Protein AF-A0A379MR12-F1 (afdb_monomer_lite)

Sequence (148 aa):
MKAILLQFANFLKQIGSQMIQFGVMIIAFKSALKSVLANPWAAIAIGAAMVAAAAVMTALINKQAKENAPKLAKGGLTFGPTYAMVGDNPNAGVDPEVIAPLSKLKDMMVGGGTTNVNITLSGELTAKGRDLVYAIGKENFKTNILGG

pLDDT: mean 72.14, std 13.03, range [36.78, 94.31]

Radius of gyration: 37.98 Å; chains: 1; bounding box: 88×50×95 Å

Secondary structure (DSSP, 8-state):
-HHHHHHHHHHHHHHHHHHHHHHHHHHHHHHHHHHHHT-HHHHHHHHHHHHHHHHHHHHHHHHHHHHSS-B-TT-----S----B----TTTTTSPPP---HHHHHHHHHTTS---------S-----SS--------S---------

Foldseek 3Di:
DVVVVVVVVVVVVVVVVVVVVVVVVVVVVVVQVVVCVVPVVSVVVVVVVVVVVVVVVVVVVVVVVVVPAAECVVHDDDPDDDGHDAPPPPPCVPVNDDDDDPVVVVCVVCVVPDPPPDDDDDDDDDDDDPDDDDDDDDDDDDDDDDDD

Structure (mmCIF, N/CA/C/O backbone):
data_AF-A0A379MR12-F1
#
_entry.id   AF-A0A379MR12-F1
#
loop_
_atom_site.group_PDB
_atom_site.id
_atom_site.type_symbol
_atom_site.label_atom_id
_atom_site.label_alt_id
_atom_site.label_comp_id
_atom_site.label_asym_id
_atom_site.label_entity_id
_atom_site.label_seq_id
_atom_site.pdbx_PDB_ins_code
_atom_site.Cartn_x
_atom_site.Cartn_y
_atom_site.Cartn_z
_atom_site.occupancy
_atom_site.B_iso_or_equiv
_atom_site.auth_seq_id
_atom_site.auth_comp_id
_atom_site.auth_asym_id
_atom_site.auth_atom_id
_atom_site.pdbx_PDB_model_num
ATOM 1 N N . MET A 1 1 ? 21.176 -15.308 15.383 1.00 66.38 1 MET A N 1
ATOM 2 C CA . MET A 1 1 ? 22.270 -15.120 14.397 1.00 66.38 1 MET A CA 1
ATOM 3 C C . MET A 1 1 ? 22.009 -15.781 13.041 1.00 66.38 1 MET A C 1
ATOM 5 O O . MET A 1 1 ? 22.030 -15.061 12.055 1.00 66.38 1 MET A O 1
ATOM 9 N N . LYS A 1 2 ? 21.701 -17.087 12.946 1.00 75.88 2 LYS A N 1
ATOM 10 C CA . LYS A 1 2 ? 21.455 -17.760 11.646 1.00 75.88 2 LYS A CA 1
ATOM 11 C C . LYS A 1 2 ? 20.328 -17.134 10.801 1.00 75.88 2 LYS A C 1
ATOM 13 O O . LYS A 1 2 ? 20.511 -16.950 9.607 1.00 75.88 2 LYS A O 1
ATOM 18 N N . ALA A 1 3 ? 19.208 -16.748 11.419 1.00 82.75 3 ALA A N 1
ATOM 19 C CA . ALA A 1 3 ? 18.085 -16.108 10.719 1.00 82.75 3 ALA A CA 1
ATOM 20 C C . ALA A 1 3 ? 18.453 -14.745 10.095 1.00 82.75 3 ALA A C 1
ATOM 22 O O . ALA A 1 3 ? 18.074 -14.462 8.966 1.00 82.75 3 ALA A O 1
ATOM 23 N N . ILE A 1 4 ? 19.261 -13.941 10.794 1.00 84.62 4 ILE A N 1
ATOM 24 C CA . ILE A 1 4 ? 19.728 -12.629 10.315 1.00 84.62 4 ILE A CA 1
ATOM 25 C C . ILE A 1 4 ? 20.701 -12.805 9.142 1.00 84.62 4 ILE A C 1
ATOM 27 O O . ILE A 1 4 ? 20.594 -12.106 8.140 1.00 84.62 4 ILE A O 1
ATOM 31 N N . LEU A 1 5 ? 21.605 -13.785 9.227 1.00 88.25 5 LEU A N 1
ATOM 32 C CA . LEU A 1 5 ? 22.529 -14.116 8.137 1.00 88.25 5 LEU A CA 1
ATOM 33 C C . LEU A 1 5 ? 21.795 -14.650 6.899 1.00 88.25 5 LEU A C 1
ATOM 35 O O . LEU A 1 5 ? 22.147 -14.288 5.782 1.00 88.25 5 LEU A O 1
ATOM 39 N N . LEU A 1 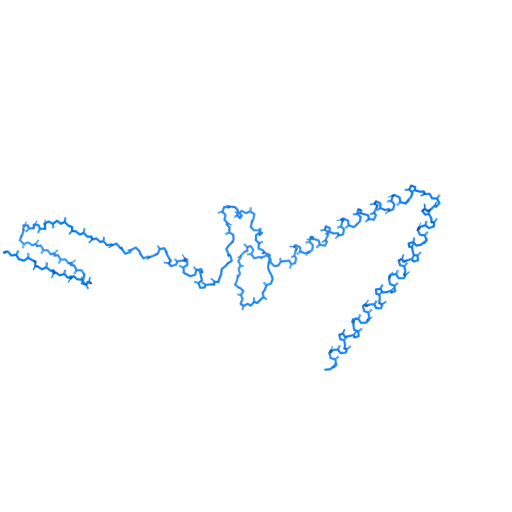6 ? 20.746 -15.457 7.083 1.00 91.75 6 LEU A N 1
ATOM 40 C CA . LEU A 1 6 ? 19.878 -15.921 5.995 1.00 91.75 6 LEU A CA 1
ATOM 41 C C . LEU A 1 6 ? 19.115 -14.767 5.336 1.00 91.75 6 LEU A C 1
ATOM 43 O O . LEU A 1 6 ? 19.032 -14.700 4.112 1.00 91.75 6 LEU A O 1
ATOM 47 N N . GLN A 1 7 ? 18.588 -13.836 6.129 1.00 89.06 7 GLN A N 1
ATOM 48 C CA . GLN A 1 7 ? 17.893 -12.661 5.609 1.00 89.06 7 GLN A CA 1
ATOM 49 C C . GLN A 1 7 ? 18.848 -11.734 4.844 1.00 89.06 7 GLN A C 1
ATOM 51 O O . GLN A 1 7 ? 18.503 -11.257 3.764 1.00 89.06 7 GLN A O 1
ATOM 56 N N . PHE A 1 8 ? 20.077 -11.562 5.336 1.00 90.69 8 PHE A N 1
ATOM 57 C CA . PHE A 1 8 ? 21.124 -10.812 4.645 1.00 90.69 8 PHE A CA 1
ATOM 58 C C . PHE A 1 8 ? 21.598 -11.506 3.357 1.00 90.69 8 PHE A C 1
ATOM 60 O O . PHE A 1 8 ? 21.779 -10.853 2.333 1.00 90.69 8 PHE A O 1
ATOM 67 N N . ALA A 1 9 ? 21.722 -12.835 3.359 1.00 92.00 9 ALA A N 1
ATOM 68 C CA . ALA A 1 9 ? 22.044 -13.608 2.160 1.00 92.00 9 ALA A CA 1
ATOM 69 C C . ALA A 1 9 ? 20.943 -13.499 1.091 1.00 92.00 9 ALA A C 1
ATOM 71 O O . ALA A 1 9 ? 21.241 -13.326 -0.091 1.00 92.00 9 ALA A O 1
ATOM 72 N N . ASN A 1 10 ? 19.670 -13.543 1.494 1.00 93.88 10 ASN A N 1
ATOM 73 C CA . ASN A 1 10 ? 18.543 -13.339 0.583 1.00 93.88 10 ASN A CA 1
ATOM 74 C C . ASN A 1 10 ? 18.518 -11.918 0.009 1.00 93.88 10 ASN A C 1
ATOM 76 O O . ASN A 1 10 ? 18.271 -11.746 -1.183 1.00 93.88 10 ASN A O 1
ATOM 80 N N . PHE A 1 11 ? 18.832 -10.916 0.830 1.00 93.00 11 PHE A N 1
ATOM 81 C CA . PHE A 1 11 ? 18.972 -9.531 0.391 1.00 93.00 11 PHE A CA 1
ATOM 82 C C . PHE A 1 11 ? 20.097 -9.366 -0.642 1.00 93.00 11 PHE A C 1
ATOM 84 O O . PHE A 1 11 ? 19.863 -8.842 -1.731 1.00 93.00 11 PHE A O 1
ATOM 91 N N . LEU A 1 12 ? 21.291 -9.898 -0.360 1.00 93.94 12 LEU A N 1
ATOM 92 C CA . LEU A 1 12 ? 22.417 -9.901 -1.301 1.00 93.94 12 LEU A CA 1
ATOM 93 C C . LEU A 1 12 ? 22.070 -10.618 -2.611 1.00 93.94 12 LEU A C 1
ATOM 95 O O . LEU A 1 12 ? 22.417 -10.138 -3.688 1.00 93.94 12 LEU A O 1
ATOM 99 N N . LYS A 1 13 ? 21.348 -11.742 -2.540 1.00 93.19 13 LYS A N 1
ATOM 100 C CA . LYS A 1 13 ? 20.892 -12.487 -3.719 1.00 93.19 13 LYS A CA 1
ATOM 101 C C . LYS A 1 13 ? 19.895 -11.683 -4.557 1.00 93.19 13 LYS A C 1
ATOM 103 O O . LYS A 1 13 ? 19.997 -11.693 -5.783 1.00 93.19 13 LYS A O 1
ATOM 108 N N . GLN A 1 14 ? 18.958 -10.977 -3.922 1.00 94.31 14 GLN A N 1
ATOM 109 C CA . GLN A 1 14 ? 18.017 -10.100 -4.623 1.00 94.31 14 GLN A CA 1
ATOM 110 C C . GLN A 1 14 ? 18.735 -8.945 -5.319 1.00 94.31 14 GLN A C 1
ATOM 112 O O . GLN A 1 14 ? 18.525 -8.748 -6.514 1.00 94.31 14 GLN A O 1
ATOM 117 N N . ILE A 1 15 ? 19.626 -8.242 -4.614 1.00 92.19 15 ILE A N 1
ATOM 118 C CA . ILE A 1 15 ? 20.397 -7.138 -5.201 1.00 92.19 15 ILE A CA 1
ATOM 119 C C . ILE A 1 15 ? 21.280 -7.641 -6.343 1.00 92.19 15 ILE A C 1
ATOM 121 O O . ILE A 1 15 ? 21.261 -7.065 -7.427 1.00 92.19 15 ILE A O 1
ATOM 125 N N . GLY A 1 16 ? 22.004 -8.745 -6.147 1.00 90.12 16 GLY A N 1
ATOM 126 C CA . GLY A 1 16 ? 22.846 -9.332 -7.189 1.00 90.12 16 GLY A CA 1
ATOM 127 C C . GLY A 1 16 ? 22.048 -9.714 -8.440 1.00 90.12 16 GLY A C 1
ATOM 128 O O . GLY A 1 16 ? 22.448 -9.387 -9.555 1.00 90.12 16 GLY A O 1
ATOM 129 N N . SER A 1 17 ? 20.875 -10.333 -8.269 1.00 93.50 17 SER A N 1
ATOM 130 C CA . SER A 1 17 ? 19.983 -10.660 -9.388 1.00 93.50 17 SER A CA 1
ATOM 131 C C . SER A 1 17 ? 19.466 -9.410 -10.103 1.00 93.50 17 SER A C 1
ATOM 133 O O . SER A 1 17 ? 19.413 -9.391 -11.332 1.00 93.50 17 SER A O 1
ATOM 135 N N . GLN A 1 18 ? 19.101 -8.362 -9.361 1.00 89.25 18 GLN A N 1
ATOM 136 C CA . GLN A 1 18 ? 18.668 -7.090 -9.941 1.00 89.25 18 GLN A CA 1
ATOM 137 C C . GLN A 1 18 ? 19.800 -6.428 -10.729 1.00 89.25 18 GLN A C 1
ATOM 139 O O . GLN A 1 18 ? 19.580 -5.981 -11.849 1.00 89.25 18 GLN A O 1
ATOM 144 N N . MET A 1 19 ? 21.027 -6.420 -10.204 1.00 90.31 19 MET A N 1
ATOM 145 C CA . MET A 1 19 ? 22.190 -5.868 -10.904 1.00 90.31 19 MET A CA 1
ATOM 146 C C . MET A 1 19 ? 22.476 -6.595 -12.225 1.00 90.31 19 MET A C 1
ATOM 148 O O . MET A 1 19 ? 22.762 -5.943 -13.228 1.00 90.31 19 MET A O 1
ATOM 152 N N . ILE A 1 20 ? 22.340 -7.926 -12.263 1.00 91.50 20 ILE A N 1
ATOM 153 C CA . ILE A 1 20 ? 22.462 -8.703 -13.508 1.00 91.50 20 ILE A CA 1
ATOM 154 C C . ILE A 1 20 ? 21.370 -8.294 -14.505 1.00 91.50 20 ILE A C 1
ATOM 156 O O . ILE A 1 20 ? 21.666 -8.042 -15.673 1.00 91.50 20 ILE A O 1
ATOM 160 N N . GLN A 1 21 ? 20.118 -8.178 -14.053 1.00 88.75 21 GLN A N 1
ATOM 161 C CA . GLN A 1 21 ? 19.001 -7.747 -14.899 1.00 88.75 21 GLN A CA 1
ATOM 162 C C . GLN A 1 21 ? 19.207 -6.336 -15.456 1.00 88.75 21 GLN A C 1
ATOM 164 O O . GLN A 1 21 ? 19.006 -6.119 -16.650 1.00 88.75 21 GLN A O 1
ATOM 169 N N . PHE A 1 22 ? 19.671 -5.397 -14.627 1.00 84.88 22 PHE A N 1
ATOM 170 C CA . PHE A 1 22 ? 20.035 -4.054 -15.074 1.00 84.88 22 PHE A CA 1
ATOM 171 C C . PHE A 1 22 ? 21.150 -4.093 -16.123 1.00 84.88 22 PHE A C 1
ATOM 173 O O . PHE A 1 22 ? 21.048 -3.413 -17.141 1.00 84.88 22 PHE A O 1
ATOM 180 N N . GLY A 1 23 ? 22.175 -4.929 -15.936 1.00 86.00 23 GLY A N 1
ATOM 181 C CA . GLY A 1 23 ? 23.237 -5.122 -16.926 1.00 86.00 23 GLY A CA 1
ATOM 182 C C . GLY A 1 23 ? 22.709 -5.609 -18.280 1.00 86.00 23 GLY A C 1
ATOM 183 O O . GLY A 1 23 ? 23.041 -5.034 -19.318 1.00 86.00 23 GLY A O 1
ATOM 184 N N . VAL A 1 24 ? 21.827 -6.615 -18.280 1.00 91.44 24 VAL A N 1
ATOM 185 C CA . VAL A 1 24 ? 21.173 -7.120 -19.502 1.00 91.44 24 VAL A CA 1
ATOM 186 C C . VAL A 1 24 ? 20.306 -6.038 -20.151 1.00 91.44 24 VAL A C 1
ATOM 188 O O . VAL A 1 24 ? 20.382 -5.842 -21.365 1.00 91.44 24 VAL A O 1
ATOM 191 N N . MET A 1 25 ? 19.534 -5.289 -19.357 1.00 83.06 25 MET A N 1
ATOM 192 C CA . MET A 1 25 ? 18.731 -4.172 -19.858 1.00 83.06 25 MET A CA 1
ATOM 193 C C . MET A 1 25 ? 19.586 -3.088 -20.505 1.00 83.06 25 MET A C 1
ATOM 195 O O . MET A 1 25 ? 19.219 -2.606 -21.567 1.00 83.06 25 MET A O 1
ATOM 199 N N . ILE A 1 26 ? 20.731 -2.720 -19.928 1.00 84.00 26 ILE A N 1
ATOM 200 C CA . ILE A 1 26 ? 21.624 -1.706 -20.509 1.00 84.00 26 ILE A CA 1
ATOM 201 C C . ILE A 1 26 ? 22.169 -2.172 -21.864 1.00 84.00 26 ILE A C 1
ATOM 203 O O . ILE A 1 26 ? 22.240 -1.378 -22.802 1.00 84.00 26 ILE A O 1
ATOM 207 N N . ILE A 1 27 ? 22.519 -3.454 -22.007 1.00 86.31 27 ILE A N 1
ATOM 208 C CA . ILE A 1 27 ? 22.981 -4.016 -23.286 1.00 86.31 27 ILE A CA 1
ATOM 209 C C . ILE A 1 27 ? 21.850 -3.997 -24.321 1.00 86.31 27 ILE A C 1
ATOM 211 O O . ILE A 1 27 ? 22.050 -3.522 -25.441 1.00 86.31 27 ILE A O 1
ATOM 215 N N . ALA A 1 28 ? 20.657 -4.458 -23.940 1.00 82.12 28 ALA A N 1
ATOM 216 C CA . ALA A 1 28 ? 19.480 -4.451 -24.802 1.00 82.12 28 ALA A CA 1
ATOM 217 C C . ALA A 1 28 ? 19.090 -3.024 -25.210 1.00 82.12 28 ALA A C 1
ATOM 219 O O . ALA A 1 28 ? 18.864 -2.757 -26.387 1.00 82.12 28 ALA A O 1
ATOM 220 N N . PHE A 1 29 ? 19.102 -2.086 -24.264 1.00 79.69 29 PHE A N 1
ATOM 221 C CA . PHE A 1 29 ? 18.809 -0.677 -24.490 1.00 79.69 29 PHE A CA 1
ATOM 222 C C . PHE A 1 29 ? 19.853 -0.020 -25.388 1.00 79.69 29 PHE A C 1
ATOM 224 O O . PHE A 1 29 ? 19.495 0.711 -26.301 1.00 79.69 29 PHE A O 1
ATOM 231 N N . LYS A 1 30 ? 21.142 -0.328 -25.218 1.00 79.25 30 LYS A N 1
ATOM 232 C CA . LYS A 1 30 ? 22.209 0.145 -26.111 1.00 79.25 30 LYS A CA 1
ATOM 233 C C . LYS A 1 30 ? 22.051 -0.408 -27.532 1.00 79.25 30 LYS A C 1
ATOM 235 O O . LYS A 1 30 ? 22.296 0.312 -28.497 1.00 79.25 30 LYS A O 1
ATOM 240 N N . SER A 1 31 ? 21.634 -1.666 -27.670 1.00 79.00 31 SER A N 1
ATOM 241 C CA . SER A 1 31 ? 21.350 -2.295 -28.967 1.00 79.00 31 SER A CA 1
ATOM 242 C C . SER A 1 31 ? 20.113 -1.688 -29.639 1.00 79.00 31 SER A C 1
ATOM 244 O O . SER A 1 31 ? 20.136 -1.363 -30.829 1.00 79.00 31 SER A O 1
ATOM 246 N N . ALA A 1 32 ? 19.054 -1.467 -28.859 1.00 72.31 32 ALA A N 1
ATOM 247 C CA . ALA A 1 32 ? 17.848 -0.784 -29.297 1.00 72.31 32 ALA A CA 1
ATOM 248 C C . ALA A 1 32 ? 18.165 0.657 -29.704 1.00 72.31 32 ALA A C 1
ATOM 250 O O . ALA A 1 32 ? 17.807 1.050 -30.802 1.00 72.31 32 ALA A O 1
ATOM 251 N N . LEU A 1 33 ? 18.931 1.407 -28.905 1.00 71.88 33 LEU A N 1
ATOM 252 C CA . LEU A 1 33 ? 19.371 2.766 -29.224 1.00 71.88 33 LEU A CA 1
ATOM 253 C C . LEU A 1 33 ? 20.193 2.831 -30.507 1.00 71.88 33 LEU A C 1
ATOM 255 O O . LEU A 1 33 ? 19.980 3.744 -31.293 1.00 71.88 33 LEU A O 1
ATOM 259 N N . LYS A 1 34 ? 21.093 1.874 -30.765 1.00 71.88 34 LYS A N 1
ATOM 260 C CA . LYS A 1 34 ? 21.806 1.809 -32.052 1.00 71.88 34 LYS A CA 1
ATOM 261 C C . LYS A 1 34 ? 20.852 1.594 -33.231 1.00 71.88 34 LYS A C 1
ATOM 263 O O . LYS A 1 34 ? 21.005 2.2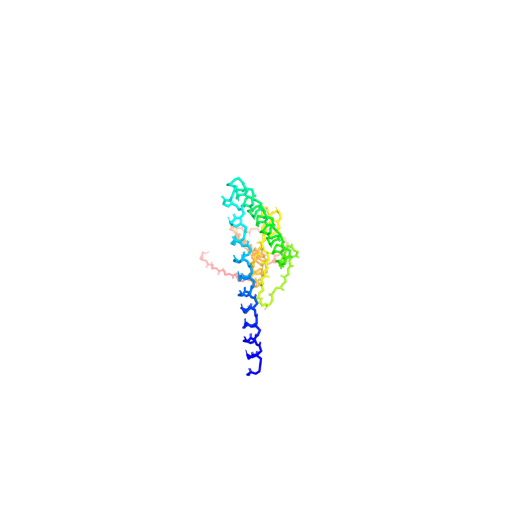52 -34.253 1.00 71.88 34 LYS A O 1
ATOM 268 N N . SER A 1 35 ? 19.865 0.712 -33.079 1.00 65.31 35 SER A N 1
ATOM 269 C CA . SER A 1 35 ? 18.843 0.455 -34.111 1.00 65.31 35 SER A CA 1
ATOM 270 C C . SER A 1 35 ? 17.876 1.632 -34.288 1.00 65.31 35 SER A C 1
ATOM 272 O O . SER A 1 35 ? 17.386 1.890 -35.380 1.00 65.31 35 SER A O 1
ATOM 274 N N . VAL A 1 36 ? 17.629 2.372 -33.212 1.00 62.81 36 VAL A N 1
ATOM 275 C CA . VAL A 1 36 ? 16.745 3.534 -33.143 1.00 62.81 36 VAL A CA 1
ATOM 276 C C . VAL A 1 36 ? 17.418 4.800 -33.682 1.00 62.81 36 VAL A C 1
ATOM 278 O O . VAL A 1 36 ? 16.769 5.587 -34.363 1.00 62.81 36 VAL A O 1
ATOM 281 N N . LEU A 1 37 ? 18.721 4.989 -33.451 1.00 61.62 37 LEU A N 1
ATOM 282 C CA . LEU A 1 37 ? 19.491 6.085 -34.053 1.00 61.62 37 LEU A CA 1
ATOM 283 C C . LEU A 1 37 ? 19.512 5.990 -35.584 1.00 61.62 37 LEU A C 1
ATOM 285 O O . LEU A 1 37 ? 19.589 7.013 -36.255 1.00 61.62 37 LEU A O 1
ATOM 289 N N . ALA A 1 38 ? 19.422 4.775 -36.131 1.00 68.12 38 ALA A N 1
ATOM 290 C CA . ALA A 1 38 ? 19.318 4.557 -37.569 1.00 68.12 38 ALA A CA 1
ATOM 291 C C . ALA A 1 38 ? 17.947 4.968 -38.144 1.00 68.12 38 ALA A C 1
ATOM 293 O O . ALA A 1 38 ? 17.838 5.170 -39.351 1.00 68.12 38 ALA A O 1
ATOM 294 N N . ASN A 1 39 ? 16.901 5.097 -37.315 1.00 66.75 39 ASN A N 1
ATOM 295 C CA . ASN A 1 39 ? 15.576 5.522 -37.762 1.00 66.75 39 ASN A CA 1
ATOM 296 C C . ASN A 1 39 ? 14.788 6.227 -36.630 1.00 66.75 39 ASN A C 1
ATOM 298 O O . ASN A 1 39 ? 14.148 5.556 -35.813 1.00 66.75 39 ASN A O 1
ATOM 302 N N . PRO A 1 40 ? 14.791 7.575 -36.572 1.00 69.50 40 PRO A N 1
ATOM 303 C CA . PRO A 1 40 ? 14.222 8.353 -35.464 1.00 69.50 40 PRO A CA 1
ATOM 304 C C . PRO A 1 40 ? 12.750 8.055 -35.144 1.00 69.50 40 PRO A C 1
ATOM 306 O O . PRO A 1 40 ? 12.332 8.144 -33.990 1.00 69.50 40 PRO A O 1
ATOM 309 N N . TRP A 1 41 ? 11.957 7.651 -36.140 1.00 72.94 41 TRP A N 1
ATOM 310 C CA . TRP A 1 41 ? 10.548 7.300 -35.941 1.00 72.94 41 TRP A CA 1
ATOM 311 C C . TRP A 1 41 ? 10.364 5.994 -35.150 1.00 72.94 41 TRP A C 1
ATOM 313 O O . TRP A 1 41 ? 9.422 5.859 -34.367 1.00 72.94 41 TRP A O 1
ATOM 323 N N . ALA A 1 42 ? 11.309 5.054 -35.270 1.00 70.94 42 ALA A N 1
ATOM 324 C CA . ALA A 1 42 ? 11.304 3.816 -34.494 1.00 70.94 42 ALA A CA 1
ATOM 325 C C . ALA A 1 42 ? 11.527 4.079 -32.993 1.00 70.94 42 ALA A C 1
ATOM 327 O O . ALA A 1 42 ? 10.973 3.363 -32.159 1.00 70.94 42 ALA A O 1
ATOM 328 N N . ALA A 1 43 ? 12.264 5.142 -32.638 1.00 69.56 43 ALA A N 1
ATOM 329 C CA . ALA A 1 43 ? 12.442 5.591 -31.251 1.00 69.56 43 ALA A CA 1
ATOM 330 C C . ALA A 1 43 ? 11.103 5.891 -30.581 1.00 69.56 43 ALA A C 1
ATOM 332 O O . ALA A 1 43 ? 10.820 5.444 -29.470 1.00 69.56 43 ALA A O 1
ATOM 333 N N . ILE A 1 44 ? 10.293 6.674 -31.291 1.00 76.25 44 ILE A N 1
ATOM 334 C CA . ILE A 1 44 ? 9.042 7.230 -30.794 1.00 76.25 44 ILE A CA 1
ATOM 335 C C . ILE A 1 44 ? 8.020 6.107 -30.638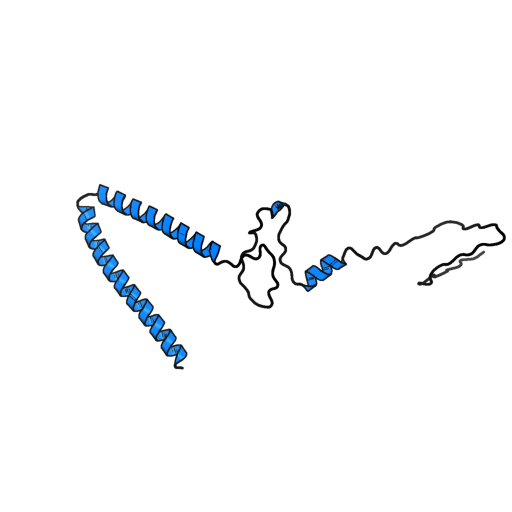 1.00 76.25 44 ILE A C 1
ATOM 337 O O . ILE A 1 44 ? 7.365 6.025 -29.603 1.00 76.25 44 ILE A O 1
ATOM 341 N N . ALA A 1 45 ? 7.943 5.193 -31.609 1.00 76.25 45 ALA A N 1
ATOM 342 C CA . ALA A 1 45 ? 7.053 4.037 -31.538 1.00 76.25 45 ALA A CA 1
ATOM 343 C C . ALA A 1 45 ? 7.395 3.105 -30.360 1.00 76.25 45 ALA A C 1
ATOM 345 O O . ALA A 1 45 ? 6.506 2.704 -29.610 1.00 76.25 45 ALA A O 1
ATOM 346 N N . ILE A 1 46 ? 8.682 2.806 -30.152 1.00 78.00 46 ILE A N 1
ATOM 347 C CA . ILE A 1 46 ? 9.143 1.962 -29.040 1.00 78.00 46 ILE A CA 1
ATOM 348 C C . ILE A 1 46 ? 8.920 2.662 -27.689 1.00 78.00 46 ILE A C 1
ATOM 350 O O . ILE A 1 46 ? 8.459 2.033 -26.736 1.00 78.00 46 ILE A O 1
ATOM 354 N N . GLY A 1 47 ? 9.191 3.967 -27.606 1.00 77.81 47 GLY A N 1
ATOM 355 C CA . GLY A 1 47 ? 8.924 4.774 -26.415 1.00 77.81 47 GLY A CA 1
ATOM 356 C C . GLY A 1 47 ? 7.436 4.818 -26.063 1.00 77.81 47 GLY A C 1
ATOM 357 O O . GLY A 1 47 ? 7.068 4.554 -24.921 1.00 77.81 47 GLY A O 1
ATOM 358 N N . ALA A 1 48 ? 6.568 5.064 -27.046 1.00 81.00 48 ALA A N 1
ATOM 359 C CA . ALA A 1 48 ? 5.119 5.078 -26.860 1.00 81.00 48 ALA A CA 1
ATOM 360 C C . ALA A 1 48 ? 4.580 3.706 -26.421 1.00 81.00 48 ALA A C 1
ATOM 362 O O . ALA A 1 48 ? 3.765 3.630 -25.501 1.00 81.00 48 ALA A O 1
ATOM 363 N N . ALA A 1 49 ? 5.080 2.617 -27.015 1.00 80.69 49 ALA A N 1
ATOM 364 C CA . ALA A 1 49 ? 4.721 1.260 -26.613 1.00 80.69 49 ALA A CA 1
ATOM 365 C C . ALA A 1 49 ? 5.144 0.956 -25.165 1.00 80.69 49 ALA A C 1
ATOM 367 O O . ALA A 1 49 ? 4.365 0.379 -24.408 1.00 80.69 49 ALA A O 1
ATOM 368 N N . MET A 1 50 ? 6.340 1.390 -24.748 1.00 82.12 50 MET A N 1
ATOM 369 C CA . MET A 1 50 ? 6.793 1.244 -23.361 1.00 82.12 50 MET A CA 1
ATOM 370 C C . MET A 1 50 ? 5.944 2.055 -22.376 1.00 82.12 50 MET A C 1
ATOM 372 O O . MET A 1 50 ? 5.596 1.537 -21.317 1.00 82.12 50 MET A O 1
ATOM 376 N N . VAL A 1 51 ? 5.561 3.289 -22.717 1.00 83.00 51 VAL A N 1
ATOM 377 C CA . VAL A 1 51 ? 4.678 4.120 -21.876 1.00 83.00 51 VAL A CA 1
ATOM 378 C C . VAL A 1 51 ? 3.292 3.485 -21.741 1.00 83.00 51 VAL A C 1
ATOM 380 O O . VAL A 1 51 ? 2.749 3.419 -20.638 1.00 83.00 51 VAL A O 1
ATOM 383 N N . ALA A 1 52 ? 2.737 2.951 -22.831 1.00 83.62 52 ALA A N 1
ATOM 384 C CA . ALA A 1 52 ? 1.464 2.236 -22.798 1.00 83.62 52 ALA A CA 1
ATOM 385 C C . ALA A 1 52 ? 1.548 0.954 -21.950 1.00 83.62 52 ALA A C 1
ATOM 387 O O . ALA A 1 52 ? 0.685 0.711 -21.108 1.00 83.62 52 ALA A O 1
ATOM 388 N N . ALA A 1 53 ? 2.614 0.164 -22.107 1.00 78.44 53 ALA A N 1
ATOM 389 C CA . ALA A 1 53 ? 2.849 -1.025 -21.292 1.00 78.44 53 ALA A CA 1
ATOM 390 C C . ALA A 1 53 ? 3.009 -0.681 -19.801 1.00 78.44 53 ALA A C 1
ATOM 392 O O . ALA A 1 53 ? 2.469 -1.388 -18.950 1.00 78.44 53 ALA A O 1
ATOM 393 N N . ALA A 1 54 ? 3.688 0.425 -19.478 1.00 75.50 54 ALA A N 1
ATOM 394 C CA . ALA A 1 54 ? 3.806 0.924 -18.112 1.00 75.50 54 ALA A CA 1
ATOM 395 C C . ALA A 1 54 ? 2.437 1.311 -17.536 1.00 75.50 54 ALA A C 1
ATOM 397 O O . ALA A 1 54 ? 2.109 0.881 -16.436 1.00 75.50 54 ALA A O 1
ATOM 398 N N . ALA A 1 55 ? 1.597 2.026 -18.291 1.00 80.56 55 ALA A N 1
ATOM 399 C CA . ALA A 1 55 ? 0.246 2.379 -17.856 1.00 80.56 55 ALA A CA 1
ATOM 400 C C . ALA A 1 55 ? -0.623 1.137 -17.577 1.00 80.56 55 ALA A C 1
ATOM 402 O O . ALA A 1 55 ? -1.327 1.090 -16.567 1.00 80.56 55 ALA A O 1
ATOM 403 N N . VAL A 1 56 ? -0.531 0.103 -18.422 1.00 81.44 56 VAL A N 1
ATOM 404 C CA . VAL A 1 56 ? -1.229 -1.177 -18.211 1.00 81.44 56 VAL A CA 1
ATOM 405 C C . VAL A 1 56 ? -0.697 -1.896 -16.971 1.00 81.44 56 VAL A C 1
ATOM 407 O O . VAL A 1 56 ? -1.488 -2.335 -16.140 1.00 81.44 56 VAL A O 1
ATOM 410 N N . MET A 1 57 ? 0.623 -1.984 -16.791 1.00 76.88 57 MET A N 1
ATOM 411 C CA . MET A 1 57 ? 1.215 -2.598 -15.597 1.00 76.88 57 MET A CA 1
ATOM 412 C C . MET A 1 57 ? 0.854 -1.837 -14.319 1.00 76.88 57 MET A C 1
ATOM 414 O O . MET A 1 57 ? 0.480 -2.462 -13.332 1.00 76.88 57 MET A O 1
ATOM 418 N N . THR A 1 58 ? 0.877 -0.504 -14.331 1.00 75.12 58 THR A N 1
ATOM 419 C CA . THR A 1 58 ? 0.425 0.324 -13.205 1.00 75.12 58 THR A CA 1
ATOM 420 C C . THR A 1 58 ? -1.057 0.099 -12.911 1.00 75.12 58 THR A C 1
ATOM 422 O O . THR A 1 58 ? -1.434 -0.027 -11.748 1.00 75.12 58 THR A O 1
ATOM 425 N N . ALA A 1 59 ? -1.906 -0.026 -13.935 1.00 75.56 59 ALA A N 1
ATOM 426 C CA . ALA A 1 59 ? -3.317 -0.352 -13.751 1.00 75.56 59 ALA A CA 1
ATOM 427 C C . ALA A 1 59 ? -3.518 -1.757 -13.152 1.00 75.56 59 ALA A C 1
ATOM 429 O O . ALA A 1 59 ? -4.365 -1.926 -12.276 1.00 75.56 59 ALA A O 1
ATOM 430 N N . LEU A 1 60 ? -2.719 -2.749 -13.562 1.00 73.69 60 LEU A N 1
ATOM 431 C CA . LEU A 1 60 ? -2.743 -4.104 -13.001 1.00 73.69 60 LEU A CA 1
ATOM 432 C C . LEU A 1 60 ? -2.254 -4.140 -11.548 1.00 73.69 60 LEU A C 1
ATOM 434 O O . LEU A 1 60 ? -2.911 -4.756 -10.712 1.00 73.69 60 LEU A O 1
ATOM 438 N N . ILE A 1 61 ? -1.165 -3.437 -11.226 1.00 72.06 61 ILE A N 1
ATOM 439 C CA . ILE A 1 61 ? -0.655 -3.299 -9.854 1.00 72.06 61 ILE A CA 1
ATOM 440 C C . ILE A 1 61 ? -1.705 -2.623 -8.973 1.00 72.06 61 ILE A C 1
ATOM 442 O O . ILE A 1 61 ? -2.017 -3.123 -7.897 1.00 72.06 61 ILE A O 1
ATOM 446 N N . ASN A 1 62 ? -2.317 -1.536 -9.446 1.00 65.31 62 ASN A N 1
ATOM 447 C CA . ASN A 1 62 ? -3.377 -0.849 -8.712 1.00 65.31 62 ASN A CA 1
ATOM 448 C C . ASN A 1 62 ? -4.619 -1.733 -8.543 1.00 65.31 62 ASN A C 1
ATOM 450 O O . ASN A 1 62 ? -5.251 -1.696 -7.491 1.00 65.31 62 ASN A O 1
ATOM 454 N N . LYS A 1 63 ? -4.956 -2.568 -9.533 1.00 60.28 63 LYS A N 1
ATOM 455 C CA . LYS A 1 63 ? -6.055 -3.536 -9.432 1.00 60.28 63 LYS A CA 1
ATOM 456 C C . LYS A 1 63 ? -5.745 -4.636 -8.411 1.00 60.28 63 LYS A C 1
ATOM 458 O O . LYS A 1 63 ? -6.594 -4.926 -7.576 1.00 60.28 63 LYS A O 1
ATOM 463 N N . GLN A 1 64 ? -4.528 -5.181 -8.403 1.00 54.50 64 GLN A N 1
ATOM 464 C CA . GLN A 1 64 ? -4.104 -6.180 -7.414 1.00 54.50 64 GLN A CA 1
ATOM 465 C C . GLN A 1 64 ? -3.942 -5.602 -6.001 1.00 54.50 64 GLN A C 1
ATOM 467 O O . GLN A 1 64 ? -4.252 -6.284 -5.025 1.00 54.50 64 GLN A O 1
ATOM 472 N N . ALA A 1 65 ? -3.517 -4.344 -5.867 1.00 53.41 65 ALA A N 1
ATOM 473 C CA . ALA A 1 65 ? -3.489 -3.635 -4.589 1.00 53.41 65 ALA A CA 1
ATOM 474 C C . ALA A 1 65 ? -4.908 -3.394 -4.045 1.00 53.41 65 ALA A C 1
ATOM 476 O O . ALA A 1 65 ? -5.129 -3.462 -2.840 1.00 53.41 65 ALA A O 1
ATOM 477 N N . LYS A 1 66 ? -5.888 -3.182 -4.933 1.00 51.28 66 LYS A N 1
ATOM 478 C CA . LYS A 1 66 ? -7.303 -3.002 -4.578 1.00 51.28 66 LYS A CA 1
ATOM 479 C C . LYS A 1 66 ? -8.025 -4.317 -4.250 1.00 51.28 66 LYS A C 1
ATOM 481 O O . LYS A 1 66 ? -9.038 -4.283 -3.556 1.00 51.28 66 LYS A O 1
ATOM 486 N N . GLU A 1 67 ? -7.526 -5.458 -4.730 1.00 52.56 67 GLU A N 1
ATOM 487 C CA . GLU A 1 67 ? -8.062 -6.787 -4.387 1.00 52.56 67 GLU A CA 1
ATOM 488 C C . GLU A 1 67 ? -7.484 -7.365 -3.088 1.00 52.56 67 GLU A C 1
ATOM 490 O O . GLU A 1 67 ? -8.179 -8.113 -2.409 1.00 52.56 67 GLU A O 1
ATOM 495 N N . ASN A 1 68 ? -6.263 -6.981 -2.697 1.00 50.81 68 ASN A N 1
ATOM 496 C CA . ASN A 1 68 ? -5.633 -7.453 -1.455 1.00 50.81 68 ASN A CA 1
ATOM 497 C C . ASN A 1 68 ? -5.793 -6.504 -0.261 1.00 50.81 68 ASN A C 1
ATOM 499 O O . ASN A 1 68 ? -5.320 -6.818 0.829 1.00 50.81 68 ASN A O 1
ATOM 503 N N . ALA A 1 69 ? -6.439 -5.351 -0.435 1.00 55.12 69 ALA A N 1
ATOM 504 C CA . ALA A 1 69 ? -6.815 -4.514 0.693 1.00 55.12 69 ALA A CA 1
ATOM 505 C C . ALA A 1 69 ? -8.033 -5.164 1.384 1.00 55.12 69 ALA A C 1
ATOM 507 O O . ALA A 1 69 ? -9.076 -5.291 0.738 1.00 55.12 69 ALA A O 1
ATOM 508 N N . PRO A 1 70 ? -7.933 -5.617 2.652 1.00 57.91 70 PRO A N 1
ATOM 509 C CA . PRO A 1 70 ? -9.038 -6.282 3.335 1.00 57.91 70 PRO A CA 1
ATOM 510 C C . PRO A 1 70 ? -10.225 -5.328 3.421 1.00 57.91 70 PRO A C 1
ATOM 512 O O . PRO A 1 70 ? -10.178 -4.329 4.137 1.00 57.91 70 PRO A O 1
ATOM 515 N N . LYS A 1 71 ? -11.263 -5.598 2.633 1.00 59.84 71 LYS A N 1
ATOM 516 C CA . LYS A 1 71 ? -12.481 -4.792 2.604 1.00 59.84 71 LYS A CA 1
ATOM 517 C C . LYS A 1 71 ? -13.289 -5.078 3.857 1.00 59.84 71 LYS A C 1
ATOM 519 O O . LYS A 1 71 ? -13.732 -6.209 4.058 1.00 59.84 71 LYS A O 1
ATOM 524 N N . LEU A 1 72 ? -13.480 -4.058 4.687 1.00 64.25 72 LEU A N 1
ATOM 525 C CA . LEU A 1 72 ? -14.352 -4.125 5.860 1.00 64.25 72 LEU A CA 1
ATOM 526 C C . LEU A 1 72 ? -15.796 -3.704 5.537 1.00 64.25 72 LEU A C 1
ATOM 528 O O . LEU A 1 72 ? -16.563 -3.479 6.465 1.00 64.25 72 LEU A O 1
ATOM 532 N N . ALA A 1 73 ? -16.204 -3.687 4.261 1.00 58.91 73 ALA A N 1
ATOM 533 C CA . ALA A 1 73 ? -17.566 -3.338 3.827 1.00 58.91 73 ALA A CA 1
ATOM 534 C C . ALA A 1 73 ? -18.693 -4.130 4.514 1.00 58.91 73 ALA A C 1
ATOM 536 O O . ALA A 1 73 ? -19.833 -3.681 4.572 1.00 58.91 73 ALA A O 1
ATOM 537 N N . LYS A 1 74 ? -18.408 -5.343 5.005 1.00 62.75 74 LYS A N 1
ATOM 538 C CA . LYS A 1 74 ? -19.378 -6.175 5.744 1.00 62.75 74 LYS A CA 1
ATOM 539 C C . LYS A 1 74 ? -19.202 -6.108 7.266 1.00 62.75 74 LYS A C 1
ATOM 541 O O . LYS A 1 74 ? -19.850 -6.862 7.987 1.00 62.75 74 LYS A O 1
ATOM 546 N N . GLY A 1 75 ? -18.335 -5.219 7.747 1.00 66.88 75 GLY A N 1
ATOM 547 C CA . GLY A 1 75 ? -17.953 -5.087 9.147 1.00 66.88 75 GLY A CA 1
ATOM 548 C C . GLY A 1 75 ? -16.942 -6.139 9.612 1.00 66.88 75 GLY A C 1
ATOM 549 O O . GLY A 1 75 ? -16.636 -7.114 8.925 1.00 66.88 75 GLY A O 1
ATOM 550 N N . GLY A 1 76 ? -16.400 -5.926 10.809 1.00 72.56 76 GLY A N 1
ATOM 551 C CA . GLY A 1 76 ? -15.449 -6.827 11.455 1.00 72.56 76 GLY A CA 1
ATOM 552 C C . GLY A 1 76 ? -14.882 -6.204 12.727 1.00 72.56 76 GLY A C 1
ATOM 553 O O . GLY A 1 76 ? -14.755 -4.986 12.822 1.00 72.56 76 GLY A O 1
ATOM 554 N N . LEU A 1 77 ? -14.554 -7.033 13.720 1.00 75.00 77 LEU A N 1
ATOM 555 C CA . LEU A 1 77 ? -13.879 -6.586 14.938 1.00 75.00 77 LEU A CA 1
ATOM 556 C C . LEU A 1 77 ? -12.383 -6.850 14.804 1.00 75.00 77 LEU A C 1
ATOM 558 O O . LEU A 1 77 ? -11.961 -7.991 14.615 1.00 75.00 77 LEU A O 1
ATOM 562 N N . THR A 1 78 ? -11.584 -5.795 14.912 1.00 74.50 78 THR A N 1
ATOM 563 C CA . THR A 1 78 ? -10.126 -5.889 14.933 1.00 74.50 78 THR A CA 1
ATOM 564 C C . THR A 1 78 ? -9.634 -5.709 16.365 1.00 74.50 78 THR A C 1
ATOM 566 O O . THR A 1 78 ? -10.007 -4.769 17.064 1.00 74.50 78 THR A O 1
ATOM 569 N N . PHE A 1 79 ? -8.800 -6.641 16.824 1.00 77.88 79 PHE A N 1
ATOM 570 C CA . PHE A 1 79 ? -8.262 -6.650 18.191 1.00 77.88 79 PHE A CA 1
ATOM 571 C C . PHE A 1 79 ? -6.783 -6.227 18.250 1.00 77.88 79 PHE A C 1
ATOM 573 O O . PHE A 1 79 ? -6.179 -6.234 19.319 1.00 77.88 79 PHE A O 1
ATOM 580 N N . GLY A 1 80 ? -6.191 -5.848 17.111 1.00 79.94 80 GLY A N 1
ATOM 581 C CA . GLY A 1 80 ? -4.794 -5.427 16.998 1.00 79.94 80 GLY A CA 1
ATOM 582 C C . GLY A 1 80 ? -4.515 -4.628 15.716 1.00 79.94 80 GLY A C 1
ATOM 583 O O . GLY A 1 80 ? -5.426 -4.456 14.898 1.00 79.94 80 GLY A O 1
ATOM 584 N N . PRO A 1 81 ? -3.273 -4.136 15.526 1.00 76.25 81 PRO A N 1
ATOM 585 C CA . PRO A 1 81 ? -2.891 -3.337 14.362 1.00 76.25 81 PRO A CA 1
ATOM 586 C C . PRO A 1 81 ? -3.168 -4.092 13.059 1.00 76.25 81 PRO A C 1
ATOM 588 O O . PRO A 1 81 ? -2.535 -5.104 12.768 1.00 76.25 81 PRO A O 1
ATOM 591 N N . THR A 1 82 ? -4.149 -3.615 12.296 1.00 77.19 82 THR A N 1
ATOM 592 C CA . THR A 1 82 ? -4.654 -4.279 11.089 1.00 77.19 82 THR A CA 1
ATOM 593 C C . THR A 1 82 ? -4.816 -3.240 9.987 1.00 77.19 82 THR A C 1
ATOM 595 O O . THR A 1 82 ? -5.415 -2.192 10.219 1.00 77.19 82 THR A O 1
ATOM 598 N N . TYR A 1 83 ? -4.297 -3.527 8.792 1.00 76.88 83 TYR A N 1
ATOM 599 C CA . TYR A 1 83 ? -4.510 -2.697 7.605 1.00 76.88 83 TYR A CA 1
ATOM 600 C C . TYR A 1 83 ? -5.788 -3.142 6.888 1.00 76.88 83 TYR A C 1
ATOM 602 O O . TYR A 1 83 ? -5.938 -4.323 6.585 1.00 76.88 83 TYR A O 1
ATOM 610 N N . ALA A 1 84 ? -6.697 -2.206 6.616 1.00 78.31 84 ALA A N 1
ATOM 611 C CA . ALA A 1 84 ? -7.982 -2.466 5.971 1.00 78.31 84 ALA A CA 1
ATOM 612 C C . ALA A 1 84 ? -8.373 -1.337 5.008 1.00 78.31 84 ALA A C 1
ATOM 614 O O . ALA A 1 84 ? -7.977 -0.186 5.202 1.00 78.31 84 ALA A O 1
ATOM 615 N N . MET A 1 85 ? -9.155 -1.675 3.979 1.00 75.94 85 MET A N 1
ATOM 616 C CA . MET A 1 85 ? -9.788 -0.706 3.086 1.00 75.94 85 MET A CA 1
ATOM 617 C C . MET A 1 85 ? -11.074 -0.186 3.730 1.00 75.94 85 MET A C 1
ATOM 619 O O . MET A 1 85 ? -11.907 -0.978 4.168 1.00 75.94 85 MET A O 1
ATOM 623 N N . VAL A 1 86 ? -11.194 1.140 3.781 1.00 75.50 86 VAL A N 1
ATOM 624 C CA . VAL A 1 86 ? -12.296 1.898 4.389 1.00 75.50 86 VAL A CA 1
ATOM 625 C C . VAL A 1 86 ? -12.840 2.847 3.327 1.00 75.50 86 VAL A C 1
ATOM 627 O O . VAL A 1 86 ? -12.056 3.407 2.556 1.00 75.50 86 VAL A O 1
ATOM 630 N N . GLY A 1 87 ? -14.153 3.055 3.291 1.00 74.94 87 GLY A N 1
ATOM 631 C CA . GLY A 1 87 ? -14.812 3.897 2.301 1.00 74.94 87 GLY A CA 1
ATOM 632 C C . GLY A 1 87 ? -15.089 3.153 0.999 1.00 74.94 87 GLY A C 1
ATOM 633 O O . GLY A 1 87 ? -15.174 3.781 -0.056 1.00 74.94 87 GLY A O 1
ATOM 634 N N . ASP A 1 88 ? -15.183 1.822 1.040 1.00 77.81 88 ASP A N 1
ATOM 635 C CA . ASP A 1 88 ? -15.612 1.024 -0.106 1.00 77.81 88 ASP A CA 1
ATOM 636 C C . ASP A 1 88 ? -17.133 0.821 -0.162 1.00 77.81 88 ASP A C 1
ATOM 638 O O . ASP A 1 88 ? -17.614 0.278 -1.160 1.00 77.81 88 ASP A O 1
ATOM 642 N N . ASN A 1 89 ? -17.890 1.333 0.824 1.00 78.31 89 ASN A N 1
ATOM 643 C CA . ASN A 1 89 ? -19.342 1.487 0.730 1.00 78.31 89 ASN A CA 1
ATOM 644 C C . ASN A 1 89 ? -19.718 2.472 -0.402 1.00 78.31 89 ASN A C 1
ATOM 646 O O . ASN A 1 89 ? -19.482 3.678 -0.273 1.00 78.31 89 ASN A O 1
ATOM 650 N N . PRO A 1 90 ? -20.369 2.013 -1.491 1.00 78.50 90 PRO A N 1
ATOM 651 C CA . PRO A 1 90 ? -20.790 2.879 -2.596 1.00 78.50 90 PRO A CA 1
ATOM 652 C C . PRO A 1 90 ? -21.796 3.961 -2.179 1.00 78.50 90 PRO A C 1
ATOM 654 O O . PRO A 1 90 ? -21.952 4.954 -2.884 1.00 78.50 90 PRO A O 1
ATOM 657 N N . ASN A 1 91 ? -22.465 3.773 -1.036 1.00 81.81 91 ASN A N 1
ATOM 658 C CA . ASN A 1 91 ? -23.485 4.673 -0.501 1.00 81.81 91 ASN A CA 1
ATOM 659 C C . ASN A 1 91 ? -22.983 5.540 0.669 1.00 81.81 91 ASN A C 1
ATOM 661 O O . ASN A 1 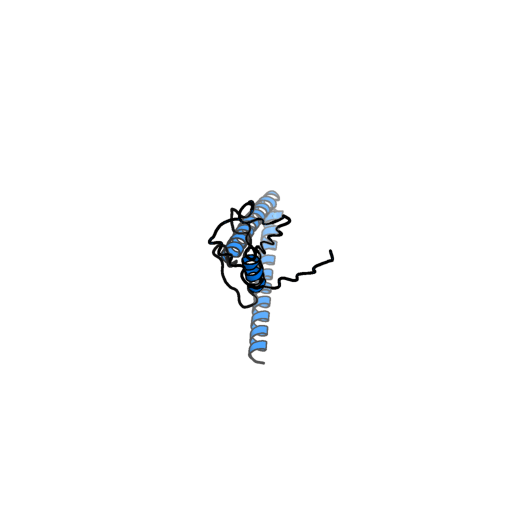91 ? -23.801 6.109 1.390 1.00 81.81 91 ASN A O 1
ATOM 665 N N . ALA A 1 92 ? -21.663 5.695 0.848 1.00 81.50 92 ALA A N 1
ATOM 666 C CA . ALA A 1 92 ? -21.068 6.400 1.993 1.00 81.50 92 ALA A CA 1
ATOM 667 C C . ALA A 1 92 ? -21.531 7.861 2.186 1.00 81.50 92 ALA A C 1
ATOM 669 O O . ALA A 1 92 ? -21.349 8.426 3.260 1.00 81.50 92 ALA A O 1
ATOM 670 N N . GLY A 1 93 ? -22.126 8.487 1.163 1.00 81.38 93 GLY A N 1
ATOM 671 C CA . GLY A 1 93 ? -22.705 9.831 1.271 1.00 81.38 93 GLY A CA 1
ATOM 672 C C . GLY A 1 93 ? -24.013 9.897 2.071 1.00 81.38 93 GLY A C 1
ATOM 673 O O . GLY A 1 93 ? -24.327 10.946 2.623 1.00 81.38 93 GLY A O 1
ATOM 674 N N . VAL A 1 94 ? -24.766 8.796 2.140 1.00 83.75 94 VAL A N 1
ATOM 675 C CA . VAL A 1 94 ? -26.027 8.686 2.901 1.00 83.75 94 VAL A CA 1
ATOM 676 C C . VAL A 1 94 ? -25.861 7.754 4.104 1.00 83.75 94 VAL A C 1
ATOM 678 O O . VAL A 1 94 ? -26.492 7.967 5.134 1.00 83.75 94 VAL A O 1
ATOM 681 N N . ASP A 1 95 ? -24.978 6.760 3.991 1.00 80.88 95 ASP A N 1
ATOM 682 C CA . ASP A 1 95 ? -24.670 5.775 5.028 1.00 80.88 95 ASP A CA 1
ATOM 683 C C . ASP A 1 95 ? -23.145 5.689 5.242 1.00 80.88 95 ASP A C 1
ATOM 685 O O . ASP A 1 95 ? -22.478 4.795 4.707 1.00 80.88 95 ASP A O 1
ATOM 689 N N . PRO A 1 96 ? -22.539 6.681 5.921 1.00 80.81 96 PRO A N 1
ATOM 690 C CA . PRO A 1 96 ? -21.097 6.731 6.108 1.00 80.81 96 PRO A CA 1
ATOM 691 C C . PRO A 1 96 ? -20.613 5.615 7.037 1.00 80.81 96 PRO A C 1
ATOM 693 O O . PRO A 1 96 ? -21.176 5.362 8.100 1.00 80.81 96 PRO A O 1
ATOM 696 N N . GLU A 1 97 ? -19.497 4.991 6.670 1.00 83.81 97 GLU A N 1
ATOM 697 C CA . GLU A 1 97 ? -18.855 3.981 7.508 1.00 83.81 97 GLU A CA 1
ATOM 698 C C . GLU A 1 97 ? -18.160 4.645 8.708 1.00 83.81 97 GLU A C 1
ATOM 700 O O . GLU A 1 97 ? -17.355 5.567 8.553 1.00 83.81 97 GLU A O 1
ATOM 705 N N . VAL A 1 98 ? -18.452 4.168 9.922 1.00 81.88 98 VAL A N 1
ATOM 706 C CA . VAL A 1 98 ? -17.870 4.703 11.162 1.00 81.88 98 VAL A CA 1
ATOM 707 C C . VAL A 1 98 ? -16.759 3.788 11.667 1.00 81.88 98 VAL A C 1
ATOM 709 O O . VAL A 1 98 ? -16.986 2.617 11.963 1.00 81.88 98 VAL A O 1
ATOM 712 N N . ILE A 1 99 ? -15.562 4.349 11.858 1.00 83.69 99 ILE A N 1
ATOM 713 C CA . ILE A 1 99 ? -14.459 3.694 12.571 1.00 83.69 99 ILE A CA 1
ATOM 714 C C . ILE A 1 99 ? -14.373 4.294 13.963 1.00 83.69 99 ILE A C 1
ATOM 716 O O . ILE A 1 99 ? -13.956 5.440 14.142 1.00 83.69 99 ILE A O 1
ATOM 720 N N . ALA A 1 100 ? -14.747 3.511 14.966 1.00 84.31 100 ALA A N 1
ATOM 721 C CA . ALA A 1 100 ? -14.653 3.939 16.347 1.00 84.31 100 ALA A CA 1
ATOM 722 C C . ALA A 1 100 ? -14.309 2.762 17.269 1.00 84.31 100 ALA A C 1
ATOM 724 O O . ALA A 1 100 ? -14.677 1.621 16.983 1.00 84.31 100 ALA A O 1
ATOM 725 N N . PRO A 1 101 ? -13.633 3.023 18.402 1.00 84.19 101 PRO A N 1
ATOM 726 C CA . PRO A 1 101 ? -13.476 2.027 19.454 1.00 84.19 101 PRO A CA 1
ATOM 727 C C . PRO A 1 101 ? -14.832 1.496 19.937 1.00 84.19 101 PRO A C 1
ATOM 729 O O . PRO A 1 101 ? -15.800 2.255 20.030 1.00 84.19 101 PRO A O 1
ATOM 732 N N . LEU A 1 102 ? -14.883 0.220 20.344 1.00 83.44 102 LEU A N 1
ATOM 733 C CA . LEU A 1 102 ? -16.107 -0.413 20.859 1.00 83.44 102 LEU A CA 1
ATOM 734 C C . LEU A 1 102 ? -16.729 0.366 22.033 1.00 83.44 102 LEU A C 1
ATOM 736 O O . LEU A 1 102 ? -17.948 0.439 22.138 1.00 83.44 102 LEU A O 1
ATOM 740 N N . SER A 1 103 ? -15.916 0.970 22.907 1.00 83.06 103 SER A N 1
ATOM 741 C CA . SER A 1 103 ? -16.402 1.814 24.009 1.00 83.06 103 SER A CA 1
ATOM 742 C C . SER A 1 103 ? -17.135 3.064 23.518 1.00 83.06 103 SER A C 1
ATOM 744 O O . SER A 1 103 ? -18.163 3.419 24.082 1.00 83.06 103 SER A O 1
ATOM 746 N N . LYS A 1 104 ? -16.653 3.691 22.440 1.00 83.19 104 LYS A N 1
ATOM 747 C CA . LYS A 1 104 ? -17.258 4.891 21.853 1.00 83.19 104 LYS A CA 1
ATOM 748 C C . LYS A 1 104 ? -18.558 4.569 21.113 1.00 83.19 104 LYS A C 1
ATOM 750 O O . LYS A 1 104 ? -19.506 5.335 21.210 1.00 83.19 104 LYS A O 1
ATOM 755 N N . LEU A 1 105 ? -18.639 3.411 20.450 1.00 82.69 105 LEU A N 1
ATOM 756 C CA . LEU A 1 105 ? -19.901 2.920 19.879 1.00 82.69 105 LEU A CA 1
ATOM 757 C C . LEU A 1 105 ? -20.937 2.620 20.969 1.00 82.69 105 LEU A C 1
ATOM 759 O O . LEU A 1 105 ? -22.090 3.011 20.833 1.00 82.69 105 LEU A O 1
ATOM 763 N N . LYS A 1 106 ? -20.527 1.980 22.071 1.00 80.12 106 LYS A N 1
ATOM 764 C CA . LYS A 1 106 ? -21.413 1.727 23.218 1.00 80.12 106 LYS A CA 1
ATOM 765 C C . LYS A 1 106 ? -21.952 3.026 23.812 1.00 80.12 106 LYS A C 1
ATOM 767 O O . LYS A 1 106 ? -23.142 3.111 24.072 1.00 80.12 106 LYS A O 1
ATOM 772 N N . ASP A 1 107 ? -21.103 4.034 23.967 1.00 82.69 107 ASP A N 1
ATOM 773 C CA . ASP A 1 107 ? -21.509 5.349 24.470 1.00 82.69 107 ASP A CA 1
ATOM 774 C C . ASP A 1 107 ? -22.511 6.042 23.524 1.00 82.69 107 ASP A C 1
ATOM 776 O O . ASP A 1 107 ? -23.550 6.533 23.957 1.00 82.69 107 ASP A O 1
ATOM 780 N N . MET A 1 108 ? -22.281 5.962 22.207 1.00 78.56 108 MET A N 1
ATOM 781 C CA . MET A 1 108 ? -23.212 6.480 21.194 1.00 78.56 108 MET A CA 1
ATOM 782 C C . MET A 1 108 ? -24.554 5.730 21.158 1.00 78.56 108 MET A C 1
ATOM 784 O O . MET A 1 108 ? -25.586 6.349 20.918 1.00 78.56 108 MET A O 1
ATOM 788 N N . MET A 1 109 ? -24.565 4.417 21.410 1.00 77.56 109 MET A N 1
ATOM 789 C CA . MET A 1 109 ? -25.801 3.626 21.498 1.00 77.56 109 MET A CA 1
ATOM 790 C C . MET A 1 109 ? -26.596 3.917 22.780 1.00 77.56 109 MET A C 1
ATOM 792 O O . MET A 1 109 ? -27.816 3.780 22.785 1.00 77.56 109 MET A O 1
ATOM 796 N N . VAL A 1 110 ? -25.921 4.308 23.866 1.00 69.62 110 VAL A N 1
ATOM 797 C CA . VAL A 1 110 ? -26.540 4.563 25.180 1.00 69.62 110 VAL A CA 1
ATOM 798 C C . VAL A 1 110 ? -26.974 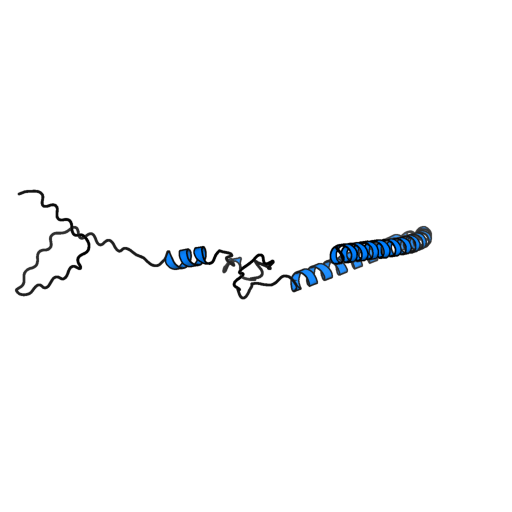6.030 25.335 1.00 69.62 110 VAL A C 1
ATOM 800 O O . VAL A 1 110 ? -27.939 6.314 26.043 1.00 69.62 110 VAL A O 1
ATOM 803 N N . GLY A 1 111 ? -26.358 6.960 24.598 1.00 56.69 111 GLY A N 1
ATOM 804 C CA . GLY A 1 111 ? -26.677 8.394 24.607 1.00 56.69 111 GLY A CA 1
ATOM 805 C C . GLY A 1 111 ? -28.064 8.797 24.079 1.00 56.69 111 GLY A C 1
ATOM 806 O O . GLY A 1 111 ? -28.386 9.981 24.089 1.00 56.69 111 GLY A O 1
ATOM 807 N N . GLY A 1 112 ? -28.897 7.849 23.634 1.00 55.31 112 GLY A N 1
ATOM 808 C CA . GLY A 1 112 ? -30.277 8.095 23.190 1.00 55.31 112 GLY A CA 1
ATOM 809 C C . GLY A 1 112 ? -31.372 7.659 24.175 1.00 55.31 112 GLY A C 1
ATOM 810 O O . GLY A 1 112 ? -32.545 7.706 23.815 1.00 55.31 112 GLY A O 1
ATOM 811 N N . GLY A 1 113 ? -31.019 7.183 25.377 1.00 60.00 113 GLY A N 1
ATOM 812 C CA . GLY A 1 113 ? -31.908 6.320 26.168 1.00 60.00 113 GLY A CA 1
ATOM 813 C C . GLY A 1 113 ? -32.270 6.748 27.590 1.00 60.00 113 GLY A C 1
ATOM 814 O O . GLY A 1 113 ? -32.824 5.922 28.310 1.00 60.00 113 GLY A O 1
ATOM 815 N N . THR A 1 114 ? -32.003 7.983 28.022 1.00 57.53 114 THR A N 1
ATOM 816 C CA . THR A 1 114 ? -32.419 8.425 29.370 1.00 57.53 114 THR A CA 1
ATOM 817 C C . THR A 1 114 ? -33.071 9.798 29.323 1.00 57.53 114 THR A C 1
ATOM 819 O O . THR A 1 114 ? -32.510 10.813 29.733 1.00 57.53 114 THR A O 1
ATOM 822 N N . THR A 1 115 ? -34.300 9.828 28.811 1.00 58.28 115 THR A N 1
ATOM 823 C CA . THR A 1 115 ? -35.194 10.977 28.952 1.00 58.28 115 THR A CA 1
ATOM 824 C C . THR A 1 115 ? -35.599 11.086 30.421 1.00 58.28 115 THR A C 1
ATOM 826 O O . THR A 1 115 ? -36.583 10.492 30.855 1.00 58.28 115 THR A O 1
ATOM 829 N N . ASN A 1 116 ? -34.829 11.828 31.217 1.00 57.53 116 ASN A N 1
ATOM 830 C CA . ASN A 1 116 ? -35.278 12.271 32.534 1.00 57.53 116 ASN A CA 1
ATOM 831 C C . ASN A 1 116 ? -36.425 13.268 32.321 1.00 57.53 116 ASN A C 1
ATOM 833 O O . ASN A 1 116 ? -36.199 14.465 32.145 1.00 57.53 116 ASN A O 1
ATOM 837 N N . VAL A 1 117 ? -37.661 12.768 32.271 1.00 60.91 117 VAL A N 1
ATOM 838 C CA . VAL A 1 117 ? -38.859 13.607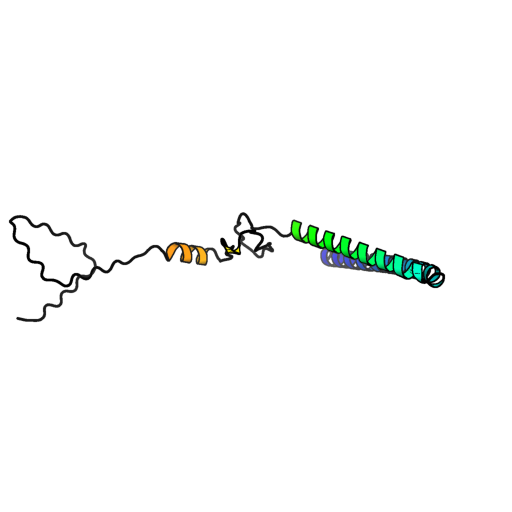 32.196 1.00 60.91 117 VAL A CA 1
ATOM 839 C C . VAL A 1 117 ? -39.039 14.279 33.558 1.00 60.91 117 VAL A C 1
ATOM 841 O O . VAL A 1 117 ? -39.558 13.685 34.499 1.00 60.91 117 VAL A O 1
ATOM 844 N N . ASN A 1 118 ? -38.578 15.522 33.680 1.00 56.72 118 ASN A N 1
ATOM 845 C CA . ASN A 1 118 ? -38.839 16.347 34.852 1.00 56.72 118 ASN A CA 1
ATOM 846 C C . ASN A 1 118 ? -40.249 16.946 34.724 1.00 56.72 118 ASN A C 1
ATOM 848 O O . ASN A 1 118 ? -40.456 17.904 33.980 1.00 56.72 118 ASN A O 1
ATOM 852 N N . ILE A 1 119 ? -41.237 16.350 35.398 1.00 61.12 119 ILE A N 1
ATOM 853 C CA . ILE A 1 119 ? -42.600 16.894 35.456 1.00 61.12 119 ILE A CA 1
ATOM 854 C C . ILE A 1 119 ? -42.678 17.857 36.644 1.00 61.12 119 ILE A C 1
ATOM 856 O O . ILE A 1 119 ? -42.825 17.435 37.788 1.00 61.12 119 ILE A O 1
ATOM 860 N N . THR A 1 120 ? -42.593 19.159 36.376 1.00 59.50 120 THR A N 1
ATOM 861 C CA . THR A 1 120 ? -42.880 20.201 37.372 1.00 59.50 120 THR A CA 1
ATOM 862 C C . THR A 1 120 ? -44.365 20.566 37.295 1.00 59.50 120 THR A C 1
ATOM 864 O O . THR A 1 120 ? -44.787 21.215 36.341 1.00 59.50 120 THR A O 1
ATOM 867 N N . LEU A 1 121 ? -45.175 20.140 38.274 1.00 63.31 121 LEU A N 1
ATOM 868 C CA . LEU A 1 121 ? -46.573 20.577 38.394 1.00 63.31 121 LEU A CA 1
ATOM 869 C C . LEU A 1 121 ? -46.649 21.853 39.242 1.00 63.31 121 LEU A C 1
ATOM 871 O O . LEU A 1 121 ? -46.553 21.800 40.465 1.00 63.31 121 LEU A O 1
ATOM 875 N N . SER A 1 122 ? -46.835 22.999 38.594 1.00 55.34 122 SER A N 1
ATOM 876 C CA . SER A 1 122 ? -47.103 24.292 39.231 1.00 55.34 122 SER A CA 1
ATOM 877 C C . SER A 1 122 ? -48.602 24.611 39.165 1.00 55.34 122 SER A C 1
ATOM 879 O O . SER A 1 122 ? -49.074 25.240 38.222 1.00 55.34 122 SER A O 1
ATOM 881 N N . GLY A 1 123 ? -49.364 24.154 40.162 1.00 59.22 123 GLY A N 1
ATOM 882 C CA . GLY A 1 123 ? -50.799 24.434 40.293 1.00 59.22 123 GLY A CA 1
ATOM 883 C C . GLY A 1 123 ? -51.388 23.939 41.618 1.00 59.22 123 GLY A C 1
ATOM 884 O O . GLY A 1 123 ? -50.803 23.085 42.282 1.00 59.22 123 GLY A O 1
ATOM 885 N N . GLU A 1 124 ? -52.542 24.484 42.011 1.00 55.34 124 GLU A N 1
ATOM 886 C CA . GLU A 1 124 ? -53.286 24.059 43.203 1.00 55.34 124 GLU A CA 1
ATOM 887 C C . GLU A 1 124 ? -54.075 22.775 42.902 1.00 55.34 124 GLU A C 1
ATOM 889 O O . GLU A 1 124 ? -54.967 22.755 42.052 1.00 55.34 124 GLU A O 1
ATOM 894 N N . LEU A 1 125 ? -53.744 21.682 43.593 1.00 62.06 125 LEU A N 1
ATOM 895 C CA . LEU A 1 125 ? -54.466 20.416 43.480 1.00 62.06 125 LEU A CA 1
ATOM 896 C C . LEU A 1 125 ? -55.635 20.401 44.480 1.00 62.06 125 LEU A C 1
ATOM 898 O O . LEU A 1 125 ? -55.457 20.026 45.635 1.00 62.06 125 LEU A O 1
ATOM 902 N N . THR A 1 126 ? -56.838 20.786 44.041 1.00 55.75 126 THR A N 1
ATOM 903 C CA . THR A 1 126 ? -58.076 20.596 44.821 1.00 55.75 126 THR A CA 1
ATOM 904 C C . THR A 1 126 ? -58.799 19.342 44.346 1.00 55.75 126 THR A C 1
ATOM 906 O O . THR A 1 126 ? -59.236 19.257 43.200 1.00 55.75 126 THR A O 1
ATOM 909 N N . ALA A 1 127 ? -58.977 18.376 45.244 1.00 62.22 127 ALA A N 1
ATOM 910 C CA . ALA A 1 127 ? -59.714 17.152 44.969 1.00 62.22 127 ALA A CA 1
ATOM 911 C C . ALA A 1 127 ? -60.873 16.999 45.973 1.00 62.22 127 ALA A C 1
ATOM 913 O O . ALA A 1 127 ? -60.675 17.105 47.181 1.00 62.22 127 ALA A O 1
ATOM 914 N N . LYS A 1 128 ? -62.103 16.789 45.476 1.00 59.38 128 LYS A N 1
ATOM 915 C CA . LYS A 1 128 ? -63.318 16.591 46.288 1.00 59.38 128 LYS A CA 1
ATOM 916 C C . LYS A 1 128 ? -64.028 15.308 45.860 1.00 59.38 128 LYS A C 1
ATOM 918 O O . LYS A 1 128 ? -64.512 15.204 44.739 1.00 59.38 128 LYS A O 1
ATOM 923 N N . GLY A 1 129 ? -64.092 14.347 46.772 1.00 64.38 129 GLY A N 1
ATOM 924 C CA . GLY A 1 129 ? -64.704 13.030 46.598 1.00 64.38 129 GLY A CA 1
ATOM 925 C C . GLY A 1 129 ? -64.407 12.167 47.825 1.00 64.38 129 GLY A C 1
ATOM 926 O O . GLY A 1 129 ? -63.522 12.512 48.604 1.00 64.38 129 GLY A O 1
ATOM 927 N N . ARG A 1 130 ? -65.160 11.081 48.042 1.00 69.56 130 ARG A N 1
ATOM 928 C CA . ARG A 1 130 ? -64.949 10.209 49.215 1.00 69.56 130 ARG A CA 1
ATOM 929 C C . ARG A 1 130 ? -63.771 9.243 49.070 1.00 69.56 130 ARG A C 1
ATOM 931 O O . ARG A 1 130 ? -63.257 8.825 50.094 1.00 69.56 130 ARG A O 1
ATOM 938 N N . ASP A 1 131 ? -63.326 8.959 47.847 1.00 55.81 131 ASP A N 1
ATOM 939 C CA . ASP A 1 131 ? -62.185 8.079 47.586 1.00 55.81 131 ASP A CA 1
ATOM 940 C C . ASP A 1 131 ? -61.243 8.729 46.567 1.00 55.81 131 ASP A C 1
ATOM 942 O O . ASP A 1 131 ? -61.551 8.824 45.379 1.00 55.81 131 ASP A O 1
ATOM 946 N N . LEU A 1 132 ? -60.090 9.197 47.041 1.00 59.31 132 LEU A N 1
ATOM 947 C CA . LEU A 1 132 ? -58.984 9.669 46.211 1.00 59.31 132 LEU A CA 1
ATOM 948 C C . LEU A 1 132 ? -57.746 8.867 46.602 1.00 59.31 132 LEU A C 1
ATOM 950 O O . LEU A 1 132 ? -57.274 8.969 47.732 1.00 59.31 132 LEU A O 1
ATOM 954 N N . VAL A 1 133 ? -57.220 8.071 45.673 1.00 56.19 133 VAL A N 1
ATOM 955 C CA . VAL A 1 133 ? -55.974 7.323 45.874 1.00 56.19 133 VAL A CA 1
ATOM 956 C C . VAL A 1 133 ? -54.902 7.944 44.988 1.00 56.19 133 VAL A C 1
ATOM 958 O O . VAL A 1 133 ? -55.003 7.908 43.764 1.00 56.19 133 VAL A O 1
ATOM 961 N N . TYR A 1 134 ? -53.884 8.535 45.613 1.00 58.44 134 TYR A N 1
ATOM 962 C CA . TYR A 1 134 ? -52.757 9.175 44.940 1.00 58.44 134 TYR A CA 1
ATOM 963 C C . TYR A 1 134 ? -51.469 8.413 45.266 1.00 58.44 134 TYR A C 1
ATOM 965 O O . TYR A 1 134 ? -51.128 8.248 46.436 1.00 58.44 134 TYR A O 1
ATOM 973 N N . ALA A 1 135 ? -50.762 7.930 44.241 1.00 60.25 135 ALA A N 1
ATOM 974 C CA . ALA A 1 135 ? -49.510 7.191 44.394 1.00 60.25 135 ALA A CA 1
ATOM 975 C C . ALA A 1 135 ? -48.356 7.968 43.737 1.00 60.25 135 ALA A C 1
ATOM 977 O O . ALA A 1 135 ? -48.186 7.917 42.522 1.00 60.25 135 ALA A O 1
ATOM 978 N N . ILE A 1 136 ? -47.562 8.690 44.539 1.00 63.06 136 ILE A N 1
ATOM 979 C CA . ILE A 1 136 ? -46.267 9.245 44.108 1.00 63.06 136 ILE A CA 1
ATOM 980 C C . ILE A 1 136 ? -45.164 8.261 44.515 1.00 63.06 136 ILE A C 1
ATOM 982 O O . ILE A 1 136 ? -45.018 7.940 45.695 1.00 63.06 136 ILE A O 1
ATOM 986 N N . GLY A 1 137 ? -44.364 7.814 43.544 1.00 57.25 137 GLY A N 1
ATOM 987 C CA . GLY A 1 137 ? -43.115 7.087 43.785 1.00 57.25 137 GLY A CA 1
ATOM 988 C C . GLY A 1 137 ? -42.046 7.997 44.400 1.00 57.25 137 GLY A C 1
ATOM 989 O O . GLY A 1 137 ? -41.803 9.105 43.928 1.00 57.25 137 GLY A O 1
ATOM 990 N N . LYS A 1 138 ? -41.440 7.549 45.500 1.00 50.84 138 LYS A N 1
ATOM 991 C CA . LYS A 1 138 ? -40.596 8.357 46.385 1.00 50.84 138 LYS A CA 1
ATOM 992 C C . LYS A 1 138 ? -39.165 8.467 45.856 1.00 50.84 138 LYS A C 1
ATOM 994 O O . LYS A 1 138 ? -38.328 7.649 46.204 1.00 50.84 138 LYS A O 1
ATOM 999 N N . GLU A 1 139 ? -38.865 9.541 45.135 1.00 51.91 139 GLU A N 1
ATOM 1000 C CA . GLU A 1 139 ? -37.484 9.946 44.849 1.00 51.91 139 GLU A CA 1
ATOM 1001 C C . GLU A 1 139 ? -37.362 11.469 45.090 1.00 51.91 139 GLU A C 1
ATOM 1003 O O . GLU A 1 139 ? -37.595 12.286 44.206 1.00 51.91 139 GLU A O 1
ATOM 1008 N N . ASN A 1 140 ? -37.014 11.864 46.321 1.00 49.38 140 ASN A N 1
ATOM 1009 C CA . ASN A 1 140 ? -36.577 13.223 46.703 1.00 49.38 140 ASN A CA 1
ATOM 1010 C C . ASN A 1 140 ? -37.594 14.382 46.604 1.00 49.38 140 ASN A C 1
ATOM 1012 O O . ASN A 1 140 ? -37.302 15.439 46.044 1.00 49.38 140 ASN A O 1
ATOM 1016 N N . PHE A 1 141 ? -38.750 14.253 47.258 1.00 52.56 141 PHE A N 1
ATOM 1017 C CA . PHE A 1 141 ? -39.636 15.400 47.480 1.00 52.56 141 PHE A CA 1
ATOM 1018 C C . PHE A 1 141 ? -39.094 16.291 48.617 1.00 52.56 141 PHE A C 1
ATOM 1020 O O . PHE A 1 141 ? -39.054 15.868 49.773 1.00 52.56 141 PHE A O 1
ATOM 1027 N N . LYS A 1 142 ? -38.656 17.518 48.303 1.00 54.28 142 LYS A N 1
ATOM 1028 C CA . LYS A 1 142 ? -38.315 18.549 49.298 1.00 54.28 142 LYS A CA 1
ATOM 1029 C C . LYS A 1 142 ? -39.461 19.552 49.395 1.00 54.28 142 LYS A C 1
ATOM 1031 O O . LYS A 1 142 ? -39.616 20.398 48.521 1.00 54.28 142 LYS A O 1
ATOM 1036 N N . THR A 1 143 ? -40.247 19.478 50.463 1.00 54.50 143 THR A N 1
ATOM 1037 C CA . THR A 1 143 ? -41.241 20.506 50.794 1.00 54.50 143 THR A CA 1
ATOM 1038 C C . THR A 1 143 ? -40.586 21.611 51.605 1.00 54.50 143 THR A C 1
ATOM 1040 O O . THR A 1 143 ? -40.145 21.360 52.725 1.00 54.50 143 THR A O 1
ATOM 1043 N N . ASN A 1 144 ? -40.550 22.831 51.074 1.00 48.97 144 ASN A N 1
ATOM 1044 C CA . ASN A 1 144 ? -40.256 24.018 51.868 1.00 48.97 144 ASN A CA 1
ATOM 1045 C C . ASN A 1 144 ? -41.570 24.778 52.060 1.00 48.97 144 ASN A C 1
ATOM 1047 O O . ASN A 1 144 ? -42.060 25.418 51.133 1.00 48.97 144 ASN A O 1
ATOM 1051 N N . ILE A 1 145 ? -42.178 24.632 53.236 1.00 53.47 145 ILE A N 1
ATOM 1052 C CA . ILE A 1 145 ? -43.428 25.308 53.583 1.00 53.47 145 ILE A CA 1
ATOM 1053 C C . ILE A 1 145 ? -43.044 26.697 54.104 1.00 53.47 145 ILE A C 1
ATOM 1055 O O . ILE A 1 145 ? -42.455 26.814 55.176 1.00 53.47 145 ILE A O 1
ATOM 1059 N N . LEU A 1 146 ? -43.314 27.742 53.324 1.00 48.88 146 LEU A N 1
ATOM 1060 C CA . LEU A 1 146 ? -43.117 29.133 53.732 1.00 48.88 146 LEU A CA 1
ATOM 1061 C C . LEU A 1 146 ? -44.472 29.721 54.140 1.00 48.88 146 LEU A C 1
ATOM 1063 O O . LEU A 1 146 ? -45.209 30.155 53.269 1.00 48.88 146 LEU A O 1
ATOM 1067 N N . GLY A 1 147 ? -44.741 29.699 55.451 1.00 49.44 147 GLY A N 1
ATOM 1068 C CA . GLY A 1 147 ? -45.523 30.675 56.232 1.00 49.44 147 GLY A CA 1
ATOM 1069 C C . GLY A 1 147 ? -46.980 31.001 55.860 1.00 49.44 147 GLY A C 1
ATOM 1070 O O . GLY A 1 147 ? -47.301 31.270 54.708 1.00 49.44 147 GLY A O 1
ATOM 1071 N N . GLY A 1 148 ? -47.821 31.124 56.896 1.00 36.78 148 GLY A N 1
ATOM 1072 C CA . GLY A 1 148 ? -49.130 31.787 56.845 1.00 36.78 148 GLY A CA 1
ATOM 1073 C C . GLY A 1 148 ? -50.173 31.112 57.708 1.00 36.78 148 GLY A C 1
ATOM 1074 O O . GLY A 1 148 ? -50.976 30.359 57.123 1.00 36.78 148 GLY A O 1
#

Organism: NCBI:txid28139